Protein AF-A0A4V5MVV5-F1 (afdb_monomer_lite)

Sequence (151 aa):
MARTCVFCDGTPLTKEHTLPKWLKSAFRGDAGSRALHVRGTESTQIQHVADAFNATVKIVCATCNNGWMSGLENGVRSFLPDLINGRAAELTQQDQNALASWCLKTMLMFAGQNKHPTLEMLPLVSRDPAVVTLIDGARWFWHGALCGTDR

pLDDT: mean 71.92, std 21.12, range [31.17, 95.31]

Foldseek 3Di:
DDQAALQQRDDDWDKAFLDAPLCVVLDPDPVQQWDWQWADDPVDTDTDIGGSRPQIFGRHHPCVRVDVLVVLCVLQVPCVSCVSVVHDDDADPSNVLSVQLNVLSSVLGVLRRHPDPVSVPPCSSPPDVVSVVSNVVPPDDDDDDSPDPPD

Secondary structure (DSSP, 8-state):
-----TTT--SSEEEEESS-GGGGGGS-SGGGSEEEEEEEETTEEEEEEEEGGG-EEEEEEHHHIIIIIHHHHHHHTTTHHHHHTT------HHHHHHHHHHHHHHHHHHHHH---TTGGGSGGGS--HHHHHHHTT--S--SS-STT---

Organism: NCBI:txid2571141

Structure (mmCIF, N/CA/C/O backbone):
data_AF-A0A4V5MVV5-F1
#
_entry.id   AF-A0A4V5MVV5-F1
#
loop_
_atom_site.group_PDB
_atom_site.id
_atom_site.type_symbol
_atom_site.label_atom_id
_atom_site.label_alt_id
_atom_site.label_comp_id
_atom_site.label_asym_id
_atom_site.label_entity_id
_atom_site.label_seq_id
_atom_site.pdbx_PDB_ins_code
_atom_site.Cartn_x
_atom_site.Cartn_y
_atom_site.Cartn_z
_atom_site.occupancy
_atom_site.B_iso_or_equiv
_atom_site.auth_seq_id
_atom_site.auth_comp_id
_atom_site.auth_asym_id
_atom_site.auth_atom_id
_atom_site.pdbx_PDB_model_num
ATOM 1 N N . MET A 1 1 ? 12.379 -4.794 -23.844 1.00 51.91 1 MET A N 1
ATOM 2 C CA . MET A 1 1 ? 11.710 -3.521 -23.490 1.00 51.91 1 MET A CA 1
ATOM 3 C C . MET A 1 1 ? 12.111 -3.112 -22.079 1.00 51.91 1 MET A C 1
ATOM 5 O O . MET A 1 1 ? 12.353 -3.996 -21.261 1.00 51.91 1 MET A O 1
ATOM 9 N N . ALA A 1 2 ? 12.209 -1.810 -21.797 1.00 64.38 2 ALA A N 1
ATOM 10 C CA . ALA A 1 2 ? 12.407 -1.317 -20.433 1.00 64.38 2 ALA A CA 1
ATOM 11 C C . ALA A 1 2 ? 11.151 -1.592 -19.591 1.00 64.38 2 ALA A C 1
ATOM 13 O O . ALA A 1 2 ? 10.040 -1.541 -20.113 1.00 64.38 2 ALA A O 1
ATOM 14 N N . ARG A 1 3 ? 11.317 -1.913 -18.302 1.00 81.88 3 ARG A N 1
ATOM 15 C CA . ARG A 1 3 ? 10.172 -2.069 -17.393 1.00 81.88 3 ARG A CA 1
ATOM 16 C C . ARG A 1 3 ? 9.607 -0.691 -17.046 1.00 81.88 3 ARG A C 1
ATOM 18 O O . ARG A 1 3 ? 10.370 0.170 -16.608 1.00 81.88 3 ARG A O 1
ATOM 25 N N . THR A 1 4 ? 8.299 -0.525 -17.204 1.00 87.50 4 THR A N 1
ATOM 26 C CA . THR A 1 4 ? 7.543 0.694 -16.888 1.00 87.50 4 THR A CA 1
ATOM 27 C C . THR A 1 4 ? 6.643 0.486 -15.670 1.00 87.50 4 THR A C 1
ATOM 29 O O . THR A 1 4 ? 6.507 -0.634 -15.169 1.00 87.50 4 THR A O 1
ATOM 32 N N . CYS A 1 5 ? 6.113 1.583 -15.122 1.00 85.75 5 CYS A N 1
ATOM 33 C CA . CYS A 1 5 ? 5.219 1.540 -13.969 1.00 85.75 5 CYS A CA 1
ATOM 34 C C . CYS A 1 5 ? 3.934 0.802 -14.340 1.00 85.75 5 CYS A C 1
ATOM 36 O O . CYS A 1 5 ? 3.292 1.175 -15.315 1.00 85.75 5 CYS A O 1
ATOM 38 N N . VAL A 1 6 ? 3.517 -0.165 -13.522 1.00 84.44 6 VAL A N 1
ATOM 39 C CA . VAL A 1 6 ? 2.263 -0.908 -13.740 1.00 84.44 6 VAL A CA 1
ATOM 40 C C . VAL A 1 6 ? 1.016 -0.011 -13.719 1.00 84.44 6 VAL A C 1
ATOM 42 O O . VAL A 1 6 ? -0.010 -0.388 -14.269 1.00 84.44 6 VAL A O 1
ATOM 45 N N . PHE A 1 7 ? 1.106 1.183 -13.120 1.00 83.62 7 PHE A N 1
ATOM 46 C CA . PHE A 1 7 ? -0.021 2.110 -12.976 1.00 83.62 7 PHE A CA 1
ATOM 47 C C . PHE A 1 7 ? -0.057 3.243 -14.003 1.00 83.62 7 PHE A C 1
ATOM 49 O O . PHE A 1 7 ? -1.136 3.672 -14.389 1.00 83.62 7 PHE A O 1
ATOM 56 N N . CYS A 1 8 ? 1.098 3.780 -14.405 1.00 81.94 8 CYS A N 1
ATOM 57 C CA . CYS A 1 8 ? 1.145 5.005 -15.218 1.00 81.94 8 CYS A CA 1
ATOM 58 C C . CYS A 1 8 ? 2.204 4.989 -16.322 1.00 81.94 8 CYS A C 1
ATOM 60 O O . CYS A 1 8 ? 2.539 6.040 -16.860 1.00 81.94 8 CYS A O 1
ATOM 62 N N . ASP A 1 9 ? 2.833 3.838 -16.570 1.00 86.81 9 ASP A N 1
ATOM 63 C CA . ASP A 1 9 ? 3.964 3.663 -17.488 1.00 86.81 9 ASP A CA 1
ATOM 64 C C . ASP A 1 9 ? 5.211 4.536 -17.218 1.00 86.81 9 ASP A C 1
ATOM 66 O O . ASP A 1 9 ? 6.222 4.442 -17.916 1.00 86.81 9 ASP A O 1
ATOM 70 N N . GLY A 1 10 ? 5.203 5.325 -16.143 1.00 86.75 10 GLY A N 1
ATOM 71 C CA . GLY A 1 10 ? 6.308 6.187 -15.749 1.00 86.75 10 GLY A CA 1
ATOM 72 C C . GLY A 1 10 ? 7.587 5.434 -15.373 1.00 86.75 10 GLY A C 1
ATOM 73 O O . GLY A 1 10 ? 7.586 4.260 -14.987 1.00 86.75 10 GLY A O 1
ATOM 74 N N . THR A 1 11 ? 8.700 6.157 -15.433 1.00 90.00 11 THR A N 1
ATOM 75 C CA . THR A 1 11 ? 10.039 5.711 -15.026 1.00 90.00 11 THR A CA 1
ATOM 76 C C . THR A 1 11 ? 10.753 6.862 -14.290 1.00 90.00 11 THR A C 1
ATOM 78 O O . THR A 1 11 ? 10.325 8.006 -14.434 1.00 90.00 11 THR A O 1
ATOM 81 N N . PRO A 1 12 ? 11.802 6.611 -13.481 1.00 92.75 12 PRO A N 1
ATOM 82 C CA . PRO A 1 12 ? 12.357 5.309 -13.111 1.00 92.75 12 PRO A CA 1
ATOM 83 C C . PRO A 1 12 ? 11.474 4.546 -12.114 1.00 92.75 12 PRO A C 1
ATOM 85 O O . PRO A 1 12 ? 10.722 5.133 -11.335 1.00 92.75 12 PRO A O 1
ATOM 88 N N . LEU A 1 13 ? 11.601 3.215 -12.117 1.00 93.06 13 LEU A N 1
ATOM 89 C CA . LEU A 1 13 ? 10.947 2.361 -11.124 1.00 93.06 13 LEU A CA 1
ATOM 90 C C . LEU A 1 13 ? 11.672 2.400 -9.780 1.00 93.06 13 LEU A C 1
ATOM 92 O O . LEU A 1 13 ? 12.898 2.258 -9.724 1.00 93.06 13 LEU A O 1
ATOM 96 N N . THR A 1 14 ? 10.903 2.494 -8.703 1.00 94.12 14 THR A N 1
ATOM 97 C CA . THR A 1 14 ? 11.374 2.449 -7.319 1.00 94.12 14 THR A CA 1
ATOM 98 C C . THR A 1 14 ? 11.078 1.091 -6.689 1.00 94.12 14 THR A C 1
ATOM 100 O O . THR A 1 14 ? 10.314 0.284 -7.221 1.00 94.12 14 THR A O 1
ATOM 103 N N . LYS A 1 15 ? 11.757 0.796 -5.576 1.00 92.44 15 LYS A N 1
ATOM 104 C CA . LYS A 1 15 ? 11.390 -0.340 -4.729 1.00 92.44 15 LYS A CA 1
ATOM 105 C C . LYS A 1 15 ? 10.228 0.101 -3.860 1.00 92.44 15 LYS A C 1
ATOM 107 O O . LYS A 1 15 ? 10.374 1.072 -3.125 1.00 92.44 15 LYS A O 1
ATOM 112 N N . GLU A 1 16 ? 9.127 -0.621 -3.947 1.00 91.94 16 GLU A N 1
ATOM 113 C CA . GLU A 1 16 ? 7.974 -0.423 -3.090 1.00 91.94 16 GLU A CA 1
ATOM 114 C C . GLU A 1 16 ? 7.858 -1.549 -2.075 1.00 91.94 16 GLU A C 1
ATOM 116 O O . GLU A 1 16 ? 8.096 -2.707 -2.418 1.00 91.94 16 GLU A O 1
ATOM 121 N N . HIS A 1 17 ? 7.509 -1.210 -0.838 1.00 89.81 17 HIS A N 1
ATOM 122 C CA . HIS A 1 17 ? 7.253 -2.198 0.202 1.00 89.81 17 HIS A CA 1
ATOM 123 C C . HIS A 1 17 ? 5.881 -2.849 -0.002 1.00 89.81 17 HIS A C 1
ATOM 125 O O . HIS A 1 17 ? 4.872 -2.163 -0.145 1.00 89.81 17 HIS A O 1
ATOM 131 N N . THR A 1 18 ? 5.830 -4.184 0.004 1.00 88.06 18 THR A N 1
ATOM 132 C CA . THR A 1 18 ? 4.558 -4.911 -0.145 1.00 88.06 18 THR A CA 1
ATOM 133 C C . THR A 1 18 ? 3.632 -4.648 1.038 1.00 88.06 18 THR A C 1
ATOM 135 O O . THR A 1 18 ? 2.454 -4.357 0.851 1.00 88.06 18 THR A O 1
ATOM 138 N N . LEU A 1 19 ? 4.192 -4.688 2.249 1.00 88.69 19 LEU A N 1
ATOM 139 C CA . LEU A 1 19 ? 3.558 -4.206 3.469 1.00 88.69 19 LEU A CA 1
ATOM 140 C C . LEU A 1 19 ? 4.347 -3.010 3.997 1.00 88.69 19 LEU A C 1
ATOM 142 O O . LEU A 1 19 ? 5.575 -3.103 4.106 1.00 88.69 19 LEU A O 1
ATOM 146 N N . PRO A 1 20 ? 3.686 -1.908 4.379 1.00 90.25 20 PRO A N 1
ATOM 147 C CA . PRO A 1 20 ? 4.403 -0.747 4.862 1.00 90.25 20 PRO A CA 1
ATOM 148 C C . PRO A 1 20 ? 5.080 -1.023 6.201 1.00 90.25 20 PRO A C 1
ATOM 150 O O . PRO A 1 20 ? 4.513 -1.653 7.094 1.00 90.25 20 PRO A O 1
ATOM 153 N N . LYS A 1 21 ? 6.293 -0.491 6.380 1.00 89.50 21 LYS A N 1
ATOM 154 C CA . LYS A 1 21 ? 7.099 -0.727 7.590 1.00 89.50 21 LYS A CA 1
ATOM 155 C C . LYS A 1 21 ? 6.393 -0.321 8.879 1.00 89.50 21 LYS A C 1
ATOM 157 O O . LYS A 1 21 ? 6.584 -0.976 9.899 1.00 89.50 21 LYS A O 1
ATOM 162 N N . TRP A 1 22 ? 5.592 0.746 8.843 1.00 90.50 22 TRP A N 1
ATOM 163 C CA . TRP A 1 22 ? 4.863 1.214 10.022 1.00 90.50 22 TRP A CA 1
ATOM 164 C C . TRP A 1 22 ? 3.858 0.172 10.525 1.00 90.50 22 TRP A C 1
ATOM 166 O O . TRP A 1 22 ? 3.591 0.133 11.719 1.00 90.50 22 TRP A O 1
ATOM 176 N N . LEU A 1 23 ? 3.349 -0.703 9.651 1.00 89.69 23 LEU A N 1
ATOM 177 C CA . LEU A 1 23 ? 2.381 -1.733 10.017 1.00 89.69 23 LEU A CA 1
ATOM 178 C C . LEU A 1 23 ? 3.013 -2.842 10.866 1.00 89.69 23 LEU A C 1
ATOM 180 O O . LEU A 1 23 ? 2.303 -3.536 11.587 1.00 89.69 23 LEU A O 1
ATOM 184 N N . LYS A 1 24 ? 4.347 -2.970 10.861 1.00 87.19 24 LYS A N 1
ATOM 185 C CA . LYS A 1 24 ? 5.070 -3.941 11.691 1.00 87.19 24 LYS A CA 1
ATOM 186 C C . LYS A 1 24 ? 4.732 -3.806 13.174 1.00 87.19 24 LYS A C 1
ATOM 188 O O . LYS A 1 24 ? 4.621 -4.817 13.857 1.00 87.19 24 LYS A O 1
ATOM 193 N N . SER A 1 25 ? 4.524 -2.583 13.669 1.00 85.06 25 SER A N 1
ATOM 194 C CA . SER A 1 25 ? 4.169 -2.352 15.075 1.00 85.06 25 SER A CA 1
ATOM 195 C C . SER A 1 25 ? 2.740 -2.775 15.427 1.00 85.06 25 SER A C 1
ATOM 197 O O . SER A 1 25 ? 2.435 -2.938 16.606 1.00 85.06 25 SER A O 1
ATOM 199 N N . ALA A 1 26 ? 1.866 -2.968 14.434 1.00 84.69 26 ALA A N 1
ATOM 200 C CA . ALA A 1 26 ? 0.500 -3.422 14.661 1.00 84.69 26 ALA A CA 1
ATOM 201 C C . ALA A 1 26 ? 0.427 -4.919 15.006 1.00 84.69 26 ALA A C 1
ATOM 203 O O . ALA A 1 26 ? -0.536 -5.343 15.644 1.00 84.69 26 ALA A O 1
ATOM 204 N N . PHE A 1 27 ? 1.427 -5.719 14.627 1.00 80.19 27 PHE A N 1
ATOM 205 C CA . PHE A 1 27 ? 1.468 -7.148 14.928 1.00 80.19 27 PHE A CA 1
ATOM 206 C C . PHE A 1 27 ? 2.100 -7.382 16.306 1.00 80.19 27 PHE A C 1
ATOM 208 O O . PHE A 1 27 ? 3.262 -7.056 16.541 1.00 80.19 27 PHE A O 1
ATOM 215 N N . ARG A 1 28 ? 1.331 -7.951 17.241 1.00 67.25 28 ARG A N 1
ATOM 216 C CA . ARG A 1 28 ? 1.833 -8.323 18.572 1.00 67.25 28 ARG A CA 1
ATOM 217 C C . ARG A 1 28 ? 2.706 -9.584 18.471 1.00 67.25 28 ARG A C 1
ATOM 219 O O . ARG A 1 28 ? 2.207 -10.646 18.116 1.00 67.25 28 ARG A O 1
ATOM 226 N N . GLY A 1 29 ? 3.983 -9.470 18.841 1.00 58.19 29 GLY A N 1
ATOM 227 C CA . GLY A 1 29 ? 4.937 -10.587 18.940 1.00 58.19 29 GLY A CA 1
ATOM 228 C C . GLY A 1 29 ? 5.708 -10.917 17.651 1.00 58.19 29 GLY A C 1
ATOM 229 O O . GLY A 1 29 ? 5.331 -10.515 16.553 1.00 58.19 29 GLY A O 1
ATOM 230 N N . ASP A 1 30 ? 6.793 -11.692 17.785 1.00 52.88 30 ASP A N 1
ATOM 231 C CA . ASP A 1 30 ? 7.691 -12.086 16.677 1.00 52.88 30 ASP A CA 1
ATOM 232 C C . ASP A 1 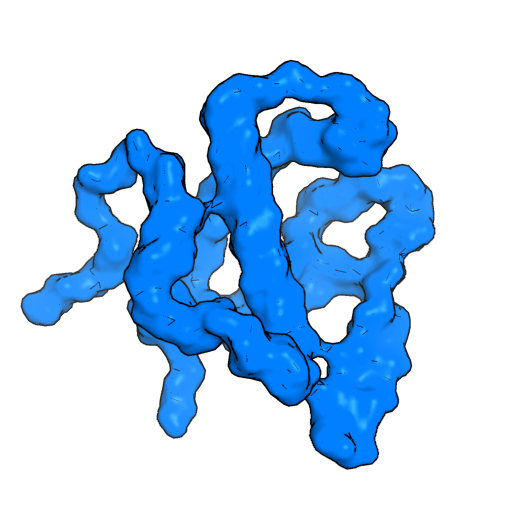30 ? 7.006 -12.922 15.578 1.00 52.88 30 ASP A C 1
ATOM 234 O O . ASP A 1 30 ? 7.506 -13.006 14.452 1.00 52.88 30 ASP A O 1
ATOM 238 N N . ALA A 1 31 ? 5.841 -13.507 15.876 1.00 51.62 31 ALA A N 1
ATOM 239 C CA . ALA A 1 31 ? 5.096 -14.380 14.971 1.00 51.62 31 ALA A CA 1
ATOM 240 C C . ALA A 1 31 ? 4.541 -13.660 13.726 1.00 51.62 31 ALA A C 1
ATOM 242 O O . ALA A 1 31 ? 4.394 -14.292 12.684 1.00 51.62 31 ALA A O 1
ATOM 243 N N . GLY A 1 32 ? 4.277 -12.348 13.794 1.00 53.91 32 GLY A N 1
ATOM 244 C CA . GLY A 1 32 ? 3.714 -11.577 12.674 1.00 53.91 32 GLY A CA 1
ATOM 245 C C . GLY A 1 32 ? 4.741 -11.047 11.668 1.00 53.91 32 GLY A C 1
ATOM 246 O O . GLY A 1 32 ? 4.366 -10.489 10.642 1.00 53.91 32 GLY A O 1
ATOM 247 N N . SER A 1 33 ? 6.039 -11.197 11.950 1.00 59.16 33 SER A N 1
ATOM 248 C CA . SER A 1 33 ? 7.102 -10.645 11.102 1.00 59.16 33 SER A CA 1
ATOM 249 C C . SER A 1 33 ? 7.597 -11.611 10.029 1.00 59.16 33 SER A C 1
ATOM 251 O O . SER A 1 33 ? 8.230 -11.175 9.078 1.00 59.16 33 SER A O 1
ATOM 253 N N . ARG A 1 34 ? 7.323 -12.915 10.144 1.00 58.97 34 ARG A N 1
ATOM 254 C CA . ARG A 1 34 ? 7.902 -13.945 9.270 1.00 58.97 34 ARG A CA 1
ATOM 255 C C . ARG A 1 34 ? 6.915 -14.321 8.165 1.00 58.97 34 ARG A C 1
ATOM 257 O O . ARG A 1 34 ? 5.931 -15.001 8.428 1.00 58.97 34 ARG A O 1
ATOM 264 N N . ALA A 1 35 ? 7.195 -13.916 6.929 1.00 61.38 35 ALA A N 1
ATOM 265 C CA . ALA A 1 35 ? 6.463 -14.369 5.749 1.00 61.38 35 ALA A CA 1
ATOM 266 C C . ALA A 1 35 ? 7.212 -15.506 5.046 1.00 61.38 35 ALA A C 1
ATOM 268 O O . ALA A 1 35 ? 8.443 -15.512 4.960 1.00 61.38 35 ALA A O 1
ATOM 269 N N . LEU A 1 36 ? 6.456 -16.463 4.505 1.00 59.12 36 LEU A N 1
ATOM 270 C CA . LEU A 1 36 ? 6.985 -17.431 3.553 1.00 59.12 36 LEU A CA 1
ATOM 271 C C . LEU A 1 36 ? 7.133 -16.742 2.193 1.00 59.12 36 LEU A C 1
ATOM 273 O O . LEU A 1 36 ? 6.146 -16.384 1.555 1.00 59.12 36 LEU A O 1
ATOM 277 N N . HIS A 1 37 ? 8.367 -16.569 1.739 1.00 60.22 37 HIS A N 1
ATOM 278 C CA . HIS A 1 37 ? 8.663 -16.113 0.391 1.00 60.22 37 HIS A CA 1
ATOM 279 C C . HIS A 1 37 ? 8.794 -17.326 -0.519 1.00 60.22 37 HIS A C 1
ATOM 281 O O . HIS A 1 37 ? 9.762 -18.086 -0.426 1.00 60.22 37 HIS A O 1
ATOM 287 N N . VAL A 1 38 ? 7.829 -17.490 -1.421 1.00 57.16 38 VAL A N 1
ATOM 288 C CA . VAL A 1 38 ? 7.870 -18.522 -2.455 1.00 57.16 38 VAL A CA 1
ATOM 289 C C . VAL A 1 38 ? 8.308 -17.875 -3.761 1.00 57.16 38 VAL A C 1
ATOM 291 O O . VAL A 1 38 ? 7.569 -17.112 -4.378 1.00 57.16 38 VAL A O 1
ATOM 294 N N . ARG A 1 39 ? 9.528 -18.182 -4.198 1.00 56.16 39 ARG A N 1
ATOM 295 C CA . ARG A 1 39 ? 10.008 -17.820 -5.531 1.00 56.16 39 ARG A CA 1
ATOM 296 C C . ARG A 1 39 ? 10.009 -19.073 -6.397 1.00 56.16 39 ARG A C 1
ATOM 298 O O . ARG A 1 39 ? 10.904 -19.904 -6.272 1.00 56.16 39 ARG A O 1
ATOM 305 N N . GLY A 1 40 ? 8.992 -19.199 -7.243 1.00 49.50 40 GLY A N 1
ATOM 306 C CA . GLY A 1 40 ? 8.883 -20.265 -8.237 1.00 49.50 40 GLY A CA 1
ATOM 307 C C . GLY A 1 40 ? 9.403 -19.823 -9.605 1.00 49.50 40 GLY A C 1
ATOM 308 O O . GLY A 1 40 ? 9.109 -18.717 -10.050 1.00 49.50 40 GLY A O 1
ATOM 309 N N . THR A 1 41 ? 10.174 -20.677 -10.266 1.00 54.12 41 THR A N 1
ATOM 310 C CA . THR A 1 41 ? 10.206 -20.808 -11.730 1.00 54.12 41 THR A CA 1
ATOM 311 C C . THR A 1 41 ? 9.470 -22.098 -12.100 1.00 54.12 41 THR A C 1
ATOM 313 O O . THR A 1 41 ? 9.207 -22.915 -11.218 1.00 54.12 41 THR A O 1
ATOM 316 N N . GLU A 1 42 ? 9.171 -22.327 -13.383 1.00 52.88 42 GLU A N 1
ATOM 317 C CA . GLU A 1 42 ? 8.546 -23.583 -13.849 1.00 52.88 42 GLU A CA 1
ATOM 318 C C . GLU A 1 42 ? 9.293 -24.847 -13.380 1.00 52.88 42 GLU A C 1
ATOM 320 O O . GLU A 1 42 ? 8.688 -25.896 -13.190 1.00 52.88 42 GLU A O 1
ATOM 325 N N . SER A 1 43 ? 10.605 -24.741 -13.147 1.00 54.22 43 SER A N 1
ATOM 326 C CA . SER A 1 43 ? 11.484 -25.851 -12.770 1.00 54.22 43 SER A CA 1
ATOM 327 C C . SER A 1 43 ? 11.896 -25.877 -11.295 1.00 54.22 43 SER A C 1
ATOM 329 O O . SER A 1 43 ? 12.559 -26.822 -10.865 1.00 54.22 43 SER A O 1
ATOM 331 N N . THR A 1 44 ? 11.647 -24.819 -10.516 1.00 54.06 44 THR A N 1
ATOM 332 C CA . THR A 1 44 ? 12.252 -24.684 -9.180 1.00 54.06 44 THR A CA 1
ATOM 333 C C . THR A 1 44 ? 11.416 -23.806 -8.262 1.00 54.06 44 THR A C 1
ATOM 335 O O . THR A 1 44 ? 11.202 -22.631 -8.540 1.00 54.06 44 THR A O 1
ATOM 338 N N . GLN A 1 45 ? 11.020 -24.346 -7.109 1.00 58.50 45 GLN A N 1
ATOM 339 C CA . GLN A 1 45 ? 10.360 -23.591 -6.048 1.00 58.50 45 GLN A CA 1
ATOM 340 C C . GLN A 1 45 ? 11.337 -23.362 -4.892 1.00 58.50 45 GLN A C 1
ATOM 342 O O . GLN A 1 45 ? 11.614 -24.266 -4.109 1.00 58.50 45 GLN A O 1
ATOM 347 N N . ILE A 1 46 ? 11.860 -22.142 -4.771 1.00 61.47 46 ILE A N 1
ATOM 348 C CA . ILE A 1 46 ? 12.675 -21.742 -3.622 1.00 61.47 46 ILE A CA 1
ATOM 349 C C . ILE A 1 46 ? 11.745 -21.136 -2.579 1.00 61.47 46 ILE A C 1
ATOM 351 O O . ILE A 1 46 ? 11.156 -20.074 -2.795 1.00 61.47 46 ILE A O 1
ATOM 355 N N . GLN A 1 47 ? 11.631 -21.809 -1.440 1.00 61.56 47 GLN A N 1
ATOM 356 C CA . GLN A 1 47 ? 10.924 -21.307 -0.271 1.00 61.56 47 GLN A CA 1
ATOM 357 C C . GLN A 1 47 ? 11.947 -20.801 0.742 1.00 61.56 47 GLN A C 1
ATOM 359 O O . GLN A 1 47 ? 12.847 -21.538 1.136 1.00 61.56 47 GLN A O 1
ATOM 364 N N . HIS A 1 48 ? 11.826 -19.548 1.166 1.00 63.38 48 HIS A N 1
ATOM 365 C CA . HIS A 1 48 ? 12.600 -19.033 2.292 1.00 63.38 48 HIS A CA 1
ATOM 366 C C . HIS A 1 48 ? 11.708 -18.203 3.205 1.00 63.38 48 HIS A C 1
ATOM 368 O O . HIS A 1 48 ? 10.786 -17.529 2.756 1.00 63.38 48 HIS A O 1
ATOM 374 N N . VAL A 1 49 ? 11.977 -18.264 4.504 1.00 63.25 49 VAL A N 1
ATOM 375 C CA . VAL A 1 49 ? 11.285 -17.440 5.494 1.00 63.25 49 VAL A CA 1
ATOM 376 C C . VAL A 1 49 ? 12.070 -16.145 5.645 1.00 63.25 49 VAL A C 1
ATOM 378 O O . VAL A 1 49 ? 13.252 -16.188 5.982 1.00 63.25 49 VAL A O 1
ATOM 381 N N . ALA A 1 50 ? 11.430 -15.005 5.407 1.00 70.44 50 ALA A N 1
ATOM 382 C CA . ALA A 1 50 ? 12.041 -13.695 5.614 1.00 70.44 50 ALA A CA 1
ATOM 383 C C . ALA A 1 50 ? 11.047 -12.715 6.243 1.00 70.44 50 ALA A C 1
ATOM 385 O O . ALA A 1 50 ? 9.879 -13.042 6.463 1.00 70.44 50 ALA A O 1
ATOM 386 N N . ASP A 1 51 ? 11.548 -11.535 6.609 1.00 78.31 51 ASP A N 1
ATOM 387 C CA . ASP A 1 51 ? 10.723 -10.498 7.218 1.00 78.31 51 ASP A CA 1
ATOM 388 C C . ASP A 1 51 ? 9.720 -9.949 6.187 1.00 78.31 51 ASP A C 1
ATOM 390 O O . ASP A 1 51 ? 10.119 -9.351 5.181 1.00 78.31 51 ASP A O 1
ATOM 394 N N . ALA A 1 52 ? 8.425 -10.131 6.457 1.00 78.44 52 ALA A N 1
ATOM 395 C CA . ALA A 1 52 ? 7.315 -9.700 5.611 1.00 78.44 52 ALA A CA 1
ATOM 396 C C . ALA A 1 52 ? 7.368 -8.196 5.291 1.00 78.44 52 ALA A C 1
ATOM 398 O O . ALA A 1 52 ? 6.997 -7.777 4.195 1.00 78.44 52 ALA A O 1
ATOM 399 N N . PHE A 1 53 ? 7.880 -7.381 6.219 1.00 85.00 53 PHE A N 1
ATOM 400 C CA . PHE A 1 53 ? 7.963 -5.923 6.091 1.00 85.00 53 PHE A CA 1
ATOM 401 C C . PHE A 1 53 ? 9.215 -5.452 5.341 1.00 85.00 53 PHE A C 1
ATOM 403 O O . PHE A 1 53 ? 9.307 -4.288 4.944 1.00 85.00 53 PHE A O 1
ATOM 410 N N . ASN A 1 54 ? 10.179 -6.345 5.103 1.00 85.44 54 ASN A N 1
ATOM 411 C CA . ASN A 1 54 ? 11.332 -6.076 4.238 1.00 85.44 54 ASN A CA 1
ATOM 412 C C . ASN A 1 54 ? 11.087 -6.500 2.784 1.00 85.44 54 ASN A C 1
ATOM 414 O O . ASN A 1 54 ? 11.912 -6.212 1.911 1.00 85.44 54 ASN A O 1
ATOM 418 N N . ALA A 1 55 ? 9.958 -7.153 2.509 1.00 84.12 55 ALA A N 1
ATOM 419 C CA . ALA A 1 55 ? 9.571 -7.543 1.168 1.00 84.12 55 ALA A CA 1
ATOM 420 C C . ALA A 1 55 ? 9.330 -6.305 0.293 1.00 84.12 55 ALA A C 1
ATOM 422 O O . ALA A 1 55 ? 8.569 -5.407 0.661 1.00 84.12 55 ALA A O 1
ATOM 423 N N . THR A 1 56 ? 9.998 -6.255 -0.863 1.00 89.19 56 THR A N 1
ATOM 424 C CA . THR A 1 56 ? 9.850 -5.152 -1.819 1.00 89.19 56 THR A CA 1
ATOM 425 C C . THR A 1 56 ? 9.673 -5.650 -3.245 1.00 89.19 56 THR A C 1
ATOM 427 O O . THR A 1 56 ? 10.227 -6.679 -3.638 1.00 89.19 56 THR A O 1
ATOM 430 N N . VAL A 1 57 ? 8.940 -4.875 -4.041 1.00 88.38 57 VAL A N 1
ATOM 431 C CA . VAL A 1 57 ? 8.704 -5.101 -5.466 1.00 88.38 57 VAL A CA 1
ATOM 432 C C . VAL A 1 57 ? 9.132 -3.871 -6.274 1.00 88.38 57 VAL A C 1
ATOM 434 O O . VAL A 1 57 ? 8.993 -2.737 -5.828 1.00 88.38 57 VAL A O 1
ATOM 437 N N . LYS A 1 58 ? 9.701 -4.076 -7.469 1.00 91.69 58 LYS A N 1
ATOM 438 C CA . LYS A 1 58 ? 10.183 -2.993 -8.350 1.00 91.69 58 LYS A CA 1
ATOM 439 C C . LYS A 1 58 ? 9.354 -2.922 -9.635 1.00 91.69 58 LYS A C 1
ATOM 441 O O . LYS A 1 58 ? 9.844 -3.298 -10.701 1.00 91.69 58 LYS A O 1
ATOM 446 N N . ILE A 1 59 ? 8.097 -2.495 -9.502 1.00 88.94 59 ILE A N 1
ATOM 447 C CA . ILE A 1 59 ? 7.113 -2.392 -10.604 1.00 88.94 59 ILE A CA 1
ATOM 448 C C . ILE A 1 59 ? 6.358 -1.052 -10.642 1.00 88.94 59 ILE A C 1
ATOM 450 O O . ILE A 1 59 ? 5.490 -0.870 -11.488 1.00 88.94 59 ILE A O 1
ATOM 454 N N . VAL A 1 60 ? 6.683 -0.109 -9.754 1.00 89.81 60 VAL A N 1
ATOM 455 C CA . VAL A 1 60 ? 6.025 1.206 -9.659 1.00 89.81 60 VAL A CA 1
ATOM 456 C C . VAL A 1 60 ? 7.043 2.333 -9.802 1.00 89.81 60 VAL A C 1
ATOM 458 O O . VAL A 1 60 ? 8.208 2.149 -9.449 1.00 89.81 60 VAL A O 1
ATOM 461 N N . CYS A 1 61 ? 6.639 3.489 -10.332 1.00 93.12 61 CYS A N 1
ATOM 462 C CA . CYS A 1 61 ? 7.497 4.676 -10.406 1.00 93.12 61 CYS A CA 1
ATOM 463 C C . CYS A 1 61 ? 7.482 5.488 -9.102 1.00 93.12 61 CYS A C 1
ATOM 465 O O . CYS A 1 61 ? 6.616 5.307 -8.244 1.00 93.12 61 CYS A O 1
ATOM 467 N N . ALA A 1 62 ? 8.422 6.429 -8.981 1.00 93.62 62 ALA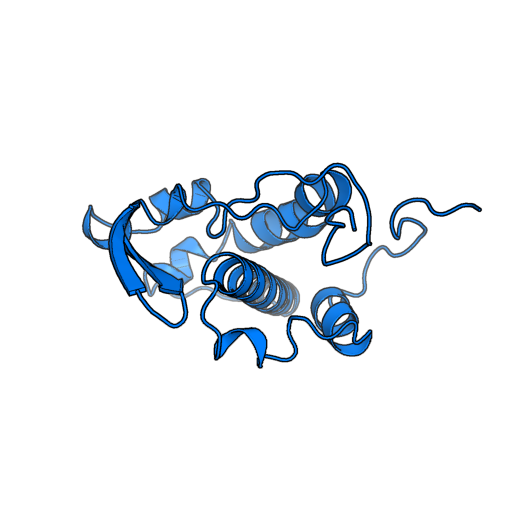 A N 1
ATOM 468 C CA . ALA A 1 62 ? 8.507 7.331 -7.832 1.00 93.62 62 ALA A CA 1
ATOM 469 C C . ALA A 1 62 ? 7.239 8.182 -7.631 1.00 93.62 62 ALA A C 1
ATOM 471 O O . ALA A 1 62 ? 6.841 8.399 -6.490 1.00 93.62 62 ALA A O 1
ATOM 472 N N . THR A 1 63 ? 6.595 8.630 -8.715 1.00 91.25 63 THR A N 1
ATOM 473 C CA . THR A 1 63 ? 5.383 9.463 -8.657 1.00 91.25 63 THR A CA 1
ATOM 474 C C . THR A 1 63 ? 4.208 8.717 -8.033 1.00 91.25 63 THR A C 1
ATOM 476 O O . THR A 1 63 ? 3.569 9.237 -7.126 1.00 91.25 63 THR A O 1
ATOM 479 N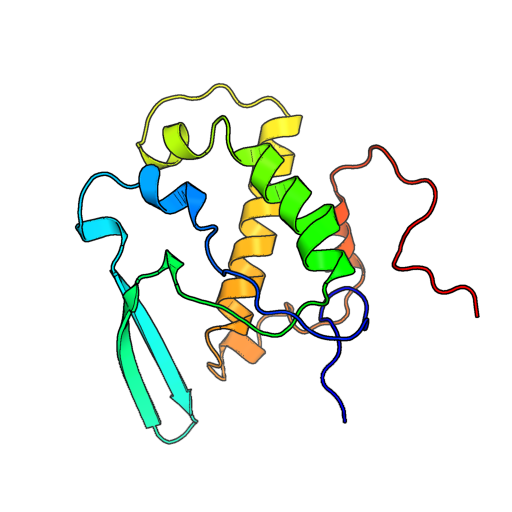 N . CYS A 1 64 ? 3.934 7.483 -8.472 1.00 87.56 64 CYS A N 1
ATOM 480 C CA . CYS A 1 64 ? 2.857 6.680 -7.888 1.00 87.56 64 CYS A CA 1
ATOM 481 C C . CYS A 1 64 ? 3.181 6.277 -6.450 1.00 87.56 64 CYS A C 1
ATOM 483 O O . CYS A 1 64 ? 2.335 6.448 -5.575 1.00 87.56 64 CYS A O 1
ATOM 485 N N . ASN A 1 65 ? 4.409 5.798 -6.212 1.00 92.94 65 ASN A N 1
ATOM 486 C CA . ASN A 1 65 ? 4.840 5.322 -4.900 1.00 92.94 65 ASN A CA 1
ATOM 487 C C . ASN A 1 65 ? 4.726 6.432 -3.834 1.00 92.94 65 ASN A C 1
ATOM 489 O O . ASN A 1 65 ? 4.017 6.284 -2.842 1.00 92.94 65 ASN A O 1
ATOM 493 N N . ASN A 1 66 ? 5.331 7.596 -4.083 1.00 89.44 66 ASN A N 1
ATOM 494 C CA . ASN A 1 66 ? 5.317 8.701 -3.119 1.00 89.44 66 ASN A CA 1
ATOM 495 C C . ASN A 1 66 ? 4.018 9.527 -3.139 1.00 89.44 66 ASN A C 1
ATOM 497 O O . ASN A 1 66 ? 3.819 10.354 -2.253 1.00 89.44 66 ASN A O 1
ATOM 501 N N . GLY A 1 67 ? 3.166 9.343 -4.151 1.00 90.44 67 GLY A N 1
ATOM 502 C CA . GLY A 1 67 ? 1.911 10.069 -4.328 1.00 90.44 67 GLY A CA 1
ATOM 503 C C . GLY A 1 67 ? 0.725 9.318 -3.732 1.00 90.44 67 GLY A C 1
ATOM 504 O O . GLY A 1 67 ? 0.623 9.140 -2.518 1.00 90.44 67 GLY A O 1
ATOM 505 N N . TRP A 1 68 ? -0.191 8.876 -4.596 1.00 89.50 68 TRP A N 1
ATOM 506 C CA . TRP A 1 68 ? -1.451 8.267 -4.168 1.00 89.50 68 TRP A CA 1
ATOM 507 C C . TRP A 1 68 ? -1.254 6.993 -3.333 1.00 89.50 68 TRP A C 1
ATOM 509 O O . TRP A 1 68 ? -2.034 6.764 -2.413 1.00 89.50 68 TRP A O 1
ATOM 519 N N . MET A 1 69 ? -0.206 6.193 -3.583 1.00 89.50 69 MET A N 1
ATOM 520 C CA . MET A 1 69 ? 0.046 4.967 -2.809 1.00 89.50 69 MET A CA 1
ATOM 521 C C . MET A 1 69 ? 0.375 5.294 -1.348 1.00 89.50 69 MET A C 1
ATOM 523 O O . MET A 1 69 ? -0.251 4.745 -0.443 1.00 89.50 69 MET A O 1
ATOM 527 N N . SER A 1 70 ? 1.285 6.246 -1.120 1.00 90.31 70 SER A N 1
ATOM 528 C CA . SER A 1 70 ? 1.562 6.802 0.212 1.00 90.31 70 SER A CA 1
ATOM 529 C C . SER A 1 70 ? 0.304 7.420 0.841 1.00 90.31 70 SER A C 1
ATOM 531 O O . SER A 1 70 ? 0.036 7.234 2.028 1.00 90.31 70 SE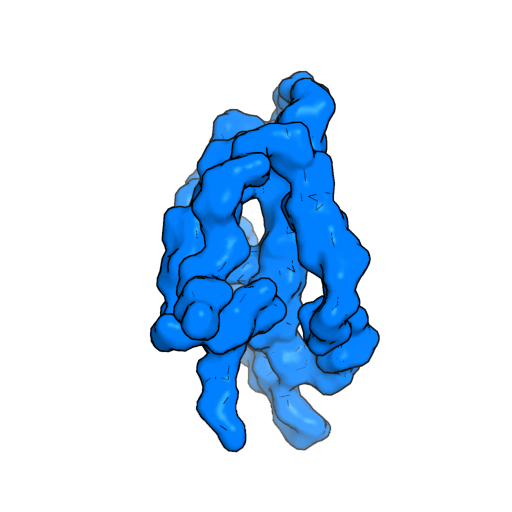R A O 1
ATOM 533 N N . GLY A 1 71 ? -0.524 8.101 0.040 1.00 90.12 71 GLY A N 1
ATOM 534 C CA . GLY A 1 71 ? -1.823 8.626 0.469 1.00 90.12 71 GLY A CA 1
ATOM 535 C C . GLY A 1 71 ? -2.757 7.548 1.032 1.00 90.12 71 GLY A C 1
ATOM 536 O O . GLY A 1 71 ? -3.291 7.721 2.127 1.00 90.12 71 GLY A O 1
ATOM 537 N N . LEU A 1 72 ? -2.898 6.412 0.339 1.00 90.75 72 LEU A N 1
ATOM 538 C CA . LEU A 1 72 ? -3.708 5.280 0.809 1.00 90.75 72 LEU A CA 1
ATOM 539 C C . LEU A 1 72 ? -3.183 4.695 2.121 1.00 90.75 72 LEU A C 1
ATOM 541 O O . LEU A 1 72 ? -3.964 4.406 3.024 1.00 90.75 72 LEU A O 1
ATOM 545 N N . GLU A 1 73 ? -1.865 4.530 2.247 1.00 93.19 73 GLU A N 1
ATOM 546 C CA . GLU A 1 73 ? -1.265 4.010 3.479 1.00 93.19 73 GLU A CA 1
ATOM 547 C C . GLU A 1 73 ? -1.500 4.931 4.671 1.00 93.19 73 GLU A C 1
ATOM 549 O O . GLU A 1 73 ? -1.798 4.455 5.765 1.00 93.19 73 GLU A O 1
ATOM 554 N N . ASN A 1 74 ? -1.401 6.243 4.464 1.00 93.38 74 ASN A N 1
ATOM 555 C CA . ASN A 1 74 ? -1.701 7.216 5.507 1.00 93.38 74 ASN A CA 1
ATOM 556 C C . ASN A 1 74 ? -3.192 7.223 5.865 1.00 93.38 74 ASN A C 1
ATOM 558 O O . ASN A 1 74 ? -3.519 7.345 7.044 1.00 93.38 74 ASN A O 1
ATOM 562 N N . GLY A 1 75 ? -4.077 7.035 4.882 1.00 92.56 75 GLY A N 1
ATOM 563 C CA . GLY A 1 75 ? -5.527 7.007 5.084 1.00 92.56 75 GLY A CA 1
ATOM 564 C C . GLY A 1 75 ? -6.006 5.888 6.010 1.00 92.56 75 GLY A C 1
ATOM 565 O O . GLY A 1 75 ? -6.951 6.090 6.760 1.00 92.56 75 GLY A O 1
ATOM 566 N N . VAL A 1 76 ? -5.333 4.735 6.017 1.00 95.31 76 VAL A N 1
ATOM 567 C CA . VAL A 1 76 ? -5.707 3.596 6.881 1.00 95.31 76 VAL A CA 1
ATOM 568 C C . VAL A 1 76 ? -4.951 3.550 8.209 1.00 95.31 76 VAL A C 1
ATOM 570 O O . VAL A 1 76 ? -5.255 2.737 9.082 1.00 95.31 76 VAL A O 1
ATOM 573 N N . ARG A 1 77 ? -3.929 4.395 8.376 1.00 94.75 77 ARG A N 1
ATOM 574 C CA . ARG A 1 77 ? -2.944 4.272 9.459 1.00 94.75 77 ARG A CA 1
ATOM 575 C C . ARG A 1 77 ? -3.536 4.425 10.859 1.00 94.75 77 ARG A C 1
ATOM 577 O O . ARG A 1 77 ? -3.006 3.832 11.796 1.00 94.75 77 ARG A O 1
ATOM 584 N N . SER A 1 78 ? -4.597 5.215 11.001 1.00 94.44 78 SER A N 1
ATOM 585 C CA . SER A 1 78 ? -5.238 5.500 12.288 1.00 94.44 78 SER A CA 1
ATOM 586 C C . SER A 1 78 ? -6.045 4.323 12.838 1.00 94.44 78 SER A C 1
ATOM 588 O O . SER A 1 78 ? -6.061 4.144 14.049 1.00 94.44 78 SER A O 1
ATOM 590 N N . PHE A 1 79 ? -6.674 3.514 11.979 1.00 94.62 79 PHE A N 1
ATOM 591 C CA . PHE A 1 79 ? -7.629 2.480 12.405 1.00 94.62 79 PHE A CA 1
ATOM 592 C C . PHE A 1 79 ? -7.206 1.049 12.049 1.00 94.62 79 PHE A C 1
ATOM 594 O O . PHE A 1 79 ? -7.595 0.099 12.729 1.00 94.62 79 PHE A O 1
ATOM 601 N N . LEU A 1 80 ? -6.382 0.852 11.014 1.00 94.38 80 LEU A N 1
ATOM 602 C CA . LEU A 1 80 ? -5.964 -0.487 10.589 1.00 94.38 80 LEU A CA 1
ATOM 603 C C . LEU A 1 80 ? -5.267 -1.297 11.702 1.00 94.38 80 LEU A C 1
ATOM 605 O O . LEU A 1 80 ? -5.541 -2.495 11.805 1.00 94.38 80 LEU A O 1
ATOM 609 N N . PRO A 1 81 ? -4.419 -0.707 12.575 1.00 91.50 81 PRO A N 1
ATOM 610 C CA . PRO A 1 81 ? -3.845 -1.450 13.693 1.00 91.50 81 PRO A CA 1
ATOM 611 C C . PRO A 1 81 ? -4.893 -2.025 14.649 1.00 91.50 81 PRO A C 1
ATOM 613 O O . PRO A 1 81 ? -4.699 -3.125 15.166 1.00 91.50 81 PRO A O 1
ATOM 616 N N . ASP A 1 82 ? -5.991 -1.311 14.891 1.00 91.25 82 ASP A N 1
ATOM 617 C CA . ASP A 1 82 ? -7.075 -1.791 15.749 1.00 91.25 82 ASP A CA 1
ATOM 618 C C . ASP A 1 82 ? -7.786 -2.982 15.109 1.00 91.25 82 ASP A C 1
ATOM 620 O O . ASP A 1 82 ? -7.901 -4.029 15.753 1.00 91.25 82 ASP A O 1
ATOM 624 N N . LEU A 1 83 ? -8.112 -2.880 13.816 1.00 91.88 83 LEU A N 1
ATOM 625 C CA . LEU A 1 83 ? -8.716 -3.970 13.046 1.00 91.88 83 LEU A CA 1
ATOM 626 C C . LEU A 1 83 ? -7.843 -5.235 13.038 1.00 91.88 83 LEU A C 1
ATOM 628 O O . LEU A 1 83 ? -8.339 -6.326 13.312 1.00 91.88 83 LEU A O 1
ATOM 632 N N . ILE A 1 84 ? -6.534 -5.104 12.789 1.00 88.69 84 ILE A N 1
ATOM 633 C CA . ILE A 1 84 ? -5.588 -6.240 12.787 1.00 88.69 84 ILE A CA 1
ATOM 634 C C . ILE A 1 84 ? -5.550 -6.948 14.144 1.00 88.69 84 ILE A C 1
ATOM 636 O O . ILE A 1 84 ? -5.385 -8.163 14.215 1.00 88.69 84 ILE A O 1
ATOM 640 N N . ASN A 1 85 ? -5.704 -6.193 15.230 1.00 87.00 85 ASN A N 1
ATOM 641 C CA . ASN A 1 85 ? -5.698 -6.734 16.584 1.00 87.00 85 ASN A CA 1
ATOM 642 C C . ASN A 1 85 ? -7.082 -7.210 17.059 1.00 87.00 85 ASN A C 1
ATOM 644 O O . ASN A 1 85 ? -7.236 -7.492 18.247 1.00 87.00 85 ASN A O 1
ATOM 648 N N . GLY A 1 86 ? -8.085 -7.262 16.176 1.00 86.69 86 GLY A N 1
ATOM 649 C CA . GLY A 1 86 ? -9.449 -7.660 16.525 1.00 86.69 86 GLY A CA 1
ATOM 650 C C . GLY A 1 86 ? -10.156 -6.683 17.468 1.00 86.69 86 GLY A C 1
ATOM 651 O O . GLY A 1 86 ? -11.105 -7.069 18.147 1.00 86.69 86 GLY A O 1
ATOM 652 N N . ARG A 1 87 ? -9.689 -5.430 17.552 1.00 89.56 87 ARG A N 1
ATOM 653 C CA . ARG A 1 87 ? -10.369 -4.371 18.305 1.00 89.56 87 ARG A CA 1
ATOM 654 C C . ARG A 1 87 ? -11.473 -3.771 17.439 1.00 89.56 87 ARG A C 1
ATOM 656 O O . ARG A 1 87 ? -11.307 -3.620 16.230 1.00 89.56 87 ARG A O 1
ATOM 663 N N . ALA A 1 88 ? -12.596 -3.433 18.066 1.00 89.38 88 ALA A N 1
ATOM 664 C CA . ALA A 1 88 ? -13.679 -2.738 17.384 1.00 89.38 88 ALA A CA 1
ATOM 665 C C . ALA A 1 88 ? -13.202 -1.356 16.910 1.00 89.38 88 ALA A C 1
ATOM 667 O O . ALA A 1 88 ? -12.559 -0.633 17.670 1.00 89.38 88 ALA A O 1
ATOM 668 N N . ALA A 1 89 ? -13.537 -1.004 15.671 1.00 89.81 89 ALA A N 1
ATOM 669 C CA . ALA A 1 89 ? -13.331 0.323 15.109 1.00 89.81 89 ALA A CA 1
ATOM 670 C C . ALA A 1 89 ? -14.598 0.727 14.352 1.00 89.81 89 ALA A C 1
ATOM 672 O O . ALA A 1 89 ? -15.116 -0.048 13.544 1.00 89.81 89 ALA A O 1
ATOM 673 N N . GLU A 1 90 ? -15.103 1.927 14.619 1.00 93.00 90 GLU A N 1
ATOM 674 C CA . GLU A 1 90 ? -16.177 2.514 13.823 1.00 93.00 90 GLU A CA 1
ATOM 675 C C . GLU A 1 90 ? -15.566 3.098 12.550 1.00 93.00 90 GLU A C 1
ATOM 677 O O . GLU A 1 90 ? -14.718 3.986 12.615 1.00 93.00 90 GLU A O 1
ATOM 682 N N . LEU A 1 91 ? -15.963 2.566 11.393 1.00 93.56 91 LEU A N 1
ATOM 683 C CA . LEU A 1 91 ? -15.440 2.994 10.099 1.00 93.56 91 LEU A CA 1
ATOM 684 C C . LEU A 1 91 ? -16.481 3.839 9.376 1.00 93.56 91 LEU A C 1
ATOM 686 O O . LEU A 1 91 ? -17.556 3.346 9.015 1.00 93.56 91 LEU A O 1
ATOM 690 N N . THR A 1 92 ? -16.137 5.093 9.099 1.00 94.44 92 THR A N 1
ATOM 691 C CA . THR A 1 92 ? -16.925 5.929 8.192 1.00 94.44 92 THR A CA 1
ATOM 692 C C . THR A 1 92 ? -16.903 5.341 6.777 1.00 94.44 92 THR A C 1
ATOM 694 O O . THR A 1 92 ? -16.062 4.504 6.439 1.00 94.44 92 THR A O 1
ATOM 697 N N . GLN A 1 93 ? -17.788 5.809 5.893 1.00 91.62 93 GLN A N 1
ATOM 698 C CA . GLN A 1 93 ? -17.731 5.416 4.479 1.00 91.62 93 GLN A CA 1
ATOM 699 C C . GLN A 1 93 ? -16.362 5.732 3.849 1.00 91.62 93 GLN A C 1
ATOM 701 O O . GLN A 1 93 ? -15.879 4.991 2.992 1.00 91.62 93 GLN A O 1
ATOM 706 N N . GLN A 1 94 ? -15.724 6.820 4.284 1.00 88.25 94 GLN A N 1
ATOM 707 C CA . GLN A 1 94 ? -14.397 7.205 3.819 1.00 88.25 94 GLN A CA 1
ATOM 708 C C . GLN A 1 94 ? -13.325 6.213 4.286 1.00 88.25 94 GLN A C 1
ATOM 710 O O . GLN A 1 94 ? -12.489 5.815 3.477 1.00 88.25 94 GLN A O 1
ATOM 715 N N . ASP A 1 95 ? -13.385 5.763 5.541 1.00 90.75 95 ASP A N 1
ATOM 716 C CA . ASP A 1 95 ? -12.451 4.770 6.086 1.00 90.75 95 ASP A CA 1
ATOM 717 C C . ASP A 1 95 ? -12.597 3.419 5.384 1.00 90.75 95 ASP A C 1
ATOM 719 O O . ASP A 1 95 ? -11.604 2.779 5.042 1.00 90.75 95 ASP A O 1
ATOM 723 N N . GLN A 1 96 ? -13.834 3.004 5.100 1.00 92.81 96 GLN A N 1
ATOM 724 C CA . GLN A 1 96 ? -14.112 1.771 4.362 1.00 92.81 96 GLN A CA 1
ATOM 725 C C . GLN A 1 96 ? -13.547 1.825 2.939 1.00 92.81 96 GLN A C 1
ATOM 727 O O . GLN A 1 96 ? -12.920 0.865 2.489 1.00 92.81 96 GLN A O 1
ATOM 732 N N . ASN A 1 97 ? -13.704 2.959 2.251 1.00 87.50 97 ASN A N 1
ATOM 733 C CA . ASN A 1 97 ? -13.126 3.158 0.922 1.00 87.50 97 ASN A CA 1
ATOM 734 C C . ASN A 1 97 ? -11.592 3.150 0.978 1.00 87.50 97 ASN A C 1
ATOM 736 O O . ASN A 1 97 ? -10.953 2.474 0.174 1.00 87.50 97 ASN A O 1
ATOM 740 N N . ALA A 1 98 ? -10.997 3.847 1.951 1.00 88.81 98 ALA A N 1
ATOM 741 C CA . ALA A 1 98 ? -9.550 3.857 2.147 1.00 88.81 98 ALA A CA 1
ATOM 742 C C . ALA A 1 98 ? -9.009 2.444 2.417 1.00 88.81 98 ALA A C 1
ATOM 744 O O . ALA A 1 98 ? -8.012 2.041 1.816 1.00 88.81 98 ALA A O 1
ATOM 745 N N . LEU A 1 99 ? -9.696 1.669 3.261 1.00 92.19 99 LEU A N 1
ATOM 746 C CA . LEU A 1 99 ? -9.349 0.284 3.563 1.00 92.19 99 LEU A CA 1
ATOM 747 C C . LEU A 1 99 ? -9.436 -0.608 2.321 1.00 92.19 99 LEU A C 1
ATOM 749 O O . LEU A 1 99 ? -8.502 -1.361 2.052 1.00 92.19 99 LEU A O 1
ATOM 753 N N . ALA A 1 100 ? -10.517 -0.507 1.545 1.00 90.12 100 ALA A N 1
ATOM 754 C CA . ALA A 1 100 ? -10.698 -1.284 0.322 1.00 90.12 100 ALA A CA 1
ATOM 755 C C . ALA A 1 100 ? -9.596 -0.989 -0.711 1.00 90.12 100 ALA A C 1
ATOM 757 O O . ALA A 1 100 ? -8.951 -1.918 -1.209 1.00 90.12 100 ALA A O 1
ATOM 758 N N . SER A 1 101 ? -9.317 0.292 -0.976 1.00 86.38 101 SER A N 1
ATOM 759 C CA . SER A 1 101 ? -8.251 0.708 -1.894 1.00 86.38 101 SER A CA 1
ATOM 760 C C . SER A 1 101 ? -6.869 0.273 -1.398 1.00 86.38 101 SER A C 1
ATOM 762 O O . SER A 1 101 ? -6.053 -0.213 -2.185 1.00 86.38 101 SER A O 1
ATOM 764 N N . TRP A 1 102 ? -6.600 0.383 -0.093 1.00 93.25 102 TRP A N 1
ATOM 765 C CA . TRP A 1 102 ? -5.348 -0.086 0.502 1.00 93.25 102 TRP A CA 1
ATOM 766 C C . TRP A 1 102 ? -5.180 -1.609 0.380 1.00 93.25 102 TRP A C 1
ATOM 768 O O . TRP A 1 102 ? -4.101 -2.076 0.009 1.00 93.25 102 TRP A O 1
ATOM 778 N N . CYS A 1 103 ? -6.238 -2.391 0.623 1.00 88.94 103 CYS A N 1
ATOM 779 C CA . CYS A 1 103 ? -6.225 -3.844 0.441 1.00 88.94 103 CYS A CA 1
ATOM 780 C C . CYS A 1 103 ? -5.903 -4.219 -1.011 1.00 88.94 103 CYS A C 1
ATOM 782 O O . CYS A 1 103 ? -5.017 -5.043 -1.248 1.00 88.94 103 CYS A O 1
ATOM 784 N N . LEU A 1 104 ? -6.557 -3.572 -1.982 1.00 86.12 104 LEU A N 1
ATOM 785 C CA . LEU A 1 104 ? -6.314 -3.812 -3.405 1.00 86.12 104 LEU A CA 1
ATOM 786 C C . LEU A 1 104 ? -4.873 -3.458 -3.809 1.00 86.12 104 LEU A C 1
ATOM 788 O O . LEU A 1 104 ? -4.197 -4.268 -4.448 1.00 86.12 104 LEU A O 1
ATOM 792 N N . LYS A 1 105 ? -4.359 -2.298 -3.374 1.00 88.75 105 LYS A N 1
ATOM 793 C CA . LYS A 1 105 ? -2.951 -1.908 -3.573 1.00 88.75 105 LYS A CA 1
ATOM 794 C C . LYS A 1 105 ? -1.998 -2.965 -3.017 1.00 88.75 105 LYS A C 1
ATOM 796 O O . LYS A 1 105 ? -1.055 -3.368 -3.697 1.00 88.75 105 LYS A O 1
ATOM 801 N N . THR A 1 106 ? -2.235 -3.424 -1.792 1.00 89.44 106 THR A N 1
ATOM 802 C CA . THR A 1 106 ? -1.384 -4.412 -1.117 1.00 89.44 106 THR A CA 1
ATOM 803 C C . THR A 1 106 ? -1.410 -5.756 -1.852 1.00 89.44 106 THR A C 1
ATOM 805 O O . THR A 1 106 ? -0.351 -6.330 -2.111 1.00 89.44 106 THR A O 1
ATOM 808 N N . MET A 1 107 ? -2.586 -6.222 -2.290 1.00 85.62 107 MET A N 1
ATOM 809 C CA . MET A 1 107 ? -2.728 -7.430 -3.116 1.00 85.62 107 MET A CA 1
ATOM 810 C C . MET A 1 107 ? -1.947 -7.338 -4.432 1.00 85.62 107 MET A C 1
ATOM 812 O O . MET A 1 107 ? -1.252 -8.287 -4.798 1.00 85.62 107 MET A O 1
ATOM 816 N N . LEU A 1 108 ? -2.003 -6.192 -5.118 1.00 83.62 108 LEU A N 1
ATOM 817 C CA . LEU A 1 108 ? -1.233 -5.946 -6.340 1.00 83.62 108 LEU A CA 1
ATOM 818 C C . LEU A 1 108 ? 0.279 -6.045 -6.102 1.00 83.62 108 LEU A C 1
ATOM 820 O O . LEU A 1 108 ? 0.996 -6.654 -6.899 1.00 83.62 108 LEU A O 1
ATOM 824 N N . MET A 1 109 ? 0.775 -5.497 -4.990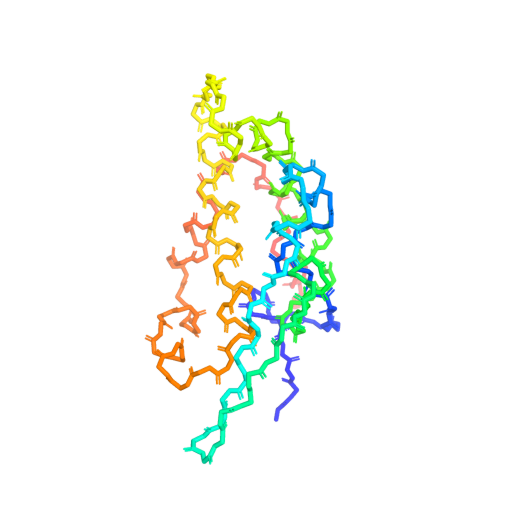 1.00 87.31 109 MET A N 1
ATOM 825 C CA . MET A 1 109 ? 2.194 -5.606 -4.637 1.00 87.31 109 MET A CA 1
ATOM 826 C C . MET A 1 109 ? 2.587 -7.053 -4.308 1.00 87.31 109 MET A C 1
ATOM 828 O O . MET A 1 109 ? 3.637 -7.517 -4.758 1.00 87.31 109 MET A O 1
ATOM 832 N N . PHE A 1 110 ? 1.727 -7.800 -3.603 1.00 81.31 110 PHE A N 1
ATOM 833 C CA . PHE A 1 110 ? 1.938 -9.226 -3.333 1.00 81.31 110 PHE A CA 1
ATOM 834 C C . PHE A 1 110 ? 1.981 -10.061 -4.616 1.00 81.31 110 PHE A C 1
ATOM 836 O O . PHE A 1 110 ? 2.843 -10.934 -4.736 1.00 81.31 110 PHE A O 1
ATOM 843 N N . ALA A 1 111 ? 1.102 -9.791 -5.584 1.00 77.50 111 ALA A N 1
ATOM 844 C CA . ALA A 1 111 ? 1.127 -10.453 -6.887 1.00 77.50 111 ALA A CA 1
ATOM 845 C C . ALA A 1 111 ? 2.423 -10.131 -7.651 1.00 77.50 111 ALA A C 1
ATOM 847 O O . ALA A 1 111 ? 3.086 -11.027 -8.162 1.00 77.50 111 ALA A O 1
ATOM 848 N N . GLY A 1 112 ? 2.854 -8.866 -7.648 1.00 77.62 112 GLY A N 1
ATOM 849 C CA . GLY A 1 112 ? 4.117 -8.460 -8.267 1.00 77.62 112 GLY A CA 1
ATOM 850 C C . GLY A 1 112 ? 5.366 -9.075 -7.618 1.00 77.62 112 GLY A C 1
ATOM 851 O O . GLY A 1 112 ? 6.371 -9.318 -8.295 1.00 77.62 112 GLY A O 1
ATOM 852 N N . GLN A 1 113 ? 5.319 -9.329 -6.308 1.00 73.56 113 GLN A N 1
ATOM 853 C CA . GLN A 1 113 ? 6.384 -9.994 -5.557 1.00 73.56 113 GLN A CA 1
ATOM 854 C C . GLN A 1 113 ? 6.449 -11.498 -5.859 1.00 73.56 113 GLN A C 1
ATOM 856 O O . GLN A 1 113 ? 7.540 -12.044 -6.056 1.00 73.56 113 GLN A O 1
ATOM 861 N N . ASN A 1 114 ? 5.297 -12.169 -5.885 1.00 64.75 114 ASN A N 1
ATOM 862 C CA . ASN A 1 114 ? 5.190 -13.606 -6.103 1.00 64.75 114 ASN A CA 1
ATOM 863 C C . ASN A 1 114 ? 5.015 -13.886 -7.599 1.00 64.75 114 ASN A C 1
ATOM 865 O O . ASN A 1 114 ? 3.901 -13.985 -8.100 1.00 64.75 114 ASN A O 1
ATOM 869 N N . LYS A 1 115 ? 6.133 -14.044 -8.314 1.00 59.78 115 LYS A N 1
ATOM 870 C CA . LYS A 1 115 ? 6.167 -14.430 -9.738 1.00 59.78 115 LYS A CA 1
ATOM 871 C C . LYS A 1 115 ? 5.748 -15.891 -9.964 1.00 59.78 115 LYS A C 1
ATOM 873 O O . LYS A 1 115 ? 6.519 -16.675 -10.507 1.00 59.78 115 LYS A O 1
ATOM 878 N N . HIS A 1 116 ? 4.581 -16.289 -9.471 1.00 46.19 116 HIS A N 1
ATOM 879 C CA . HIS A 1 116 ? 4.033 -17.613 -9.723 1.00 46.19 116 HIS A CA 1
ATOM 880 C C . HIS A 1 116 ? 3.250 -17.586 -11.047 1.00 46.19 116 HIS A C 1
ATOM 882 O O . HIS A 1 116 ? 2.402 -16.705 -11.198 1.00 46.19 116 HIS A O 1
ATOM 888 N N . PRO A 1 117 ? 3.456 -18.540 -11.974 1.00 45.03 117 PRO A N 1
ATOM 889 C CA . PRO A 1 117 ? 2.790 -18.546 -13.285 1.00 45.03 117 PRO A CA 1
ATOM 890 C C . PRO A 1 117 ? 1.251 -18.545 -13.193 1.00 45.03 117 PRO A C 1
ATOM 892 O O . PRO A 1 117 ? 0.565 -18.012 -14.053 1.00 45.03 117 PRO A O 1
ATOM 895 N N . THR A 1 118 ? 0.671 -19.054 -12.102 1.00 44.03 118 THR A N 1
ATOM 896 C CA . THR A 1 118 ? -0.787 -18.987 -11.861 1.00 44.03 118 THR A CA 1
ATOM 897 C C . THR A 1 118 ? -1.284 -17.593 -11.455 1.00 44.03 118 THR A C 1
ATOM 899 O O . THR A 1 118 ? -2.436 -17.263 -11.712 1.00 44.03 118 THR A O 1
ATOM 902 N N . LEU A 1 119 ? -0.440 -16.759 -10.834 1.00 42.75 119 LEU A N 1
ATOM 903 C CA . LEU A 1 119 ? -0.792 -15.379 -10.467 1.00 42.75 119 LEU A CA 1
ATOM 904 C C . LEU A 1 119 ? -0.589 -14.405 -11.637 1.00 42.75 119 LEU A C 1
ATOM 906 O O . LEU A 1 119 ? -1.178 -13.329 -11.620 1.00 42.75 119 LEU A O 1
ATOM 910 N N . GLU A 1 120 ? 0.155 -14.798 -12.680 1.00 43.22 120 GLU A N 1
ATOM 911 C CA . GLU A 1 120 ? 0.153 -14.099 -13.977 1.00 43.22 120 GLU A CA 1
ATOM 912 C C . GLU A 1 120 ? -1.224 -14.157 -14.668 1.00 43.22 120 GLU A C 1
ATOM 914 O O . GLU A 1 120 ? -1.508 -13.308 -15.508 1.00 43.22 120 GLU A O 1
ATOM 919 N N . MET A 1 121 ? -2.105 -15.095 -14.282 1.00 40.34 121 MET A N 1
ATOM 920 C CA . MET A 1 121 ? -3.489 -15.177 -14.777 1.00 40.34 121 MET A CA 1
ATOM 921 C C . MET A 1 121 ? -4.491 -14.313 -14.003 1.00 40.34 121 MET A C 1
ATOM 923 O O . MET A 1 121 ? -5.640 -14.186 -14.430 1.00 40.34 121 MET A O 1
ATOM 927 N N . LEU A 1 122 ? -4.103 -13.714 -12.871 1.00 42.84 122 LEU A N 1
ATOM 928 C CA . LEU A 1 122 ? -4.949 -12.691 -12.264 1.00 42.84 122 LEU A CA 1
ATOM 929 C C . LEU A 1 122 ? -5.008 -11.500 -13.237 1.00 42.84 122 LEU A C 1
ATOM 931 O O . LEU A 1 122 ? -3.957 -11.049 -13.698 1.00 42.84 122 LEU A O 1
ATOM 935 N N . PRO A 1 123 ? -6.187 -10.905 -13.498 1.00 39.81 123 PRO A N 1
ATOM 936 C CA . PRO A 1 123 ? -6.330 -9.735 -14.372 1.00 39.81 123 PRO A CA 1
ATOM 937 C C . PRO A 1 123 ? -5.638 -8.470 -13.819 1.00 39.81 123 PRO A C 1
ATOM 939 O O . PRO A 1 123 ? -5.831 -7.373 -14.323 1.00 39.81 123 PRO A O 1
ATOM 942 N N . LEU A 1 124 ? -4.779 -8.608 -12.810 1.00 40.59 124 LEU A N 1
ATOM 943 C CA . LEU A 1 124 ? -3.930 -7.577 -12.222 1.00 40.59 124 LEU A CA 1
ATOM 944 C C . LEU A 1 124 ? -2.800 -7.110 -13.159 1.00 40.59 124 LEU A C 1
ATOM 946 O O . LEU A 1 124 ? -2.228 -6.049 -12.934 1.00 40.59 124 LEU A O 1
ATOM 950 N N . VAL A 1 125 ? -2.479 -7.884 -14.204 1.00 40.00 125 VAL A N 1
ATOM 951 C CA . VAL A 1 125 ? -1.606 -7.449 -15.317 1.00 40.00 125 VAL A CA 1
ATOM 952 C C . VAL A 1 125 ? -2.437 -6.915 -16.496 1.00 40.00 125 VAL A C 1
ATOM 954 O O . VAL A 1 125 ? -1.885 -6.412 -17.477 1.00 40.00 125 VAL A O 1
ATOM 957 N N . SER A 1 126 ? -3.774 -6.995 -16.422 1.00 39.50 126 SER A N 1
ATOM 958 C CA . SER A 1 126 ? -4.622 -6.388 -17.440 1.00 39.50 126 SER A CA 1
ATOM 959 C C . SER A 1 126 ? -4.556 -4.871 -17.286 1.00 39.50 126 SER A C 1
ATOM 961 O O . SER A 1 126 ? -4.751 -4.317 -16.206 1.00 39.50 126 SER A O 1
ATOM 963 N N . ARG A 1 127 ? -4.252 -4.191 -18.391 1.00 46.69 127 ARG A N 1
ATOM 964 C CA . ARG A 1 127 ? -4.249 -2.727 -18.523 1.00 46.69 127 ARG A CA 1
ATOM 965 C C . ARG A 1 127 ? -5.681 -2.164 -18.517 1.00 46.69 127 ARG A C 1
ATOM 967 O O . ARG A 1 127 ? -5.969 -1.230 -19.258 1.00 46.69 127 ARG A O 1
ATOM 974 N N . ASP A 1 128 ? -6.590 -2.799 -17.777 1.00 44.56 128 ASP A N 1
ATOM 975 C CA . ASP A 1 128 ? -8.015 -2.499 -17.795 1.00 44.56 128 ASP A CA 1
ATOM 976 C C . ASP A 1 128 ? -8.284 -1.213 -16.995 1.00 44.56 128 ASP A C 1
ATOM 978 O O . ASP A 1 128 ? -8.032 -1.174 -15.781 1.00 44.56 128 ASP A O 1
ATOM 982 N N . PRO A 1 129 ? -8.817 -0.159 -17.642 1.00 48.22 129 PRO A N 1
ATOM 983 C CA . PRO A 1 129 ? -9.200 1.076 -16.971 1.00 48.22 129 PRO A CA 1
ATOM 984 C C . PRO A 1 129 ? -10.154 0.855 -15.793 1.00 48.22 129 PRO A C 1
ATOM 986 O O . PRO A 1 129 ? -10.126 1.638 -14.849 1.00 48.22 129 PRO A O 1
ATOM 989 N N . ALA A 1 130 ? -10.974 -0.200 -15.792 1.00 42.28 130 ALA A N 1
ATOM 990 C CA . ALA A 1 130 ? -11.921 -0.489 -14.717 1.00 42.28 130 ALA A CA 1
ATOM 991 C C . ALA A 1 130 ? -11.231 -0.879 -13.397 1.00 42.28 130 ALA A C 1
ATOM 993 O O . ALA A 1 130 ? -11.706 -0.506 -12.324 1.00 42.28 130 ALA A O 1
ATOM 994 N N . VAL A 1 131 ? -10.089 -1.574 -13.455 1.00 46.47 131 VAL A N 1
ATOM 995 C CA . VAL A 1 131 ? -9.304 -1.941 -12.260 1.00 46.47 131 VAL A CA 1
ATOM 996 C C . VAL A 1 131 ? -8.604 -0.712 -11.677 1.00 46.47 131 VAL A C 1
ATOM 998 O O . VAL A 1 131 ? -8.580 -0.538 -10.459 1.00 46.47 131 VAL A O 1
ATOM 1001 N N . VAL A 1 132 ? -8.106 0.181 -12.541 1.00 45.66 132 VAL A N 1
ATOM 1002 C CA . VAL A 1 132 ? -7.592 1.500 -12.133 1.00 45.66 132 VAL A CA 1
ATOM 1003 C C . VAL A 1 132 ? -8.722 2.336 -11.515 1.00 45.66 132 VAL A C 1
ATOM 1005 O O . VAL A 1 132 ? -8.556 2.879 -10.427 1.00 45.66 132 VAL A O 1
ATOM 1008 N N . THR A 1 133 ? -9.918 2.302 -12.112 1.00 42.03 133 THR A N 1
ATOM 1009 C CA . THR A 1 133 ? -11.111 3.019 -11.628 1.00 42.03 133 THR A CA 1
ATOM 1010 C C . THR A 1 133 ? -11.591 2.527 -10.251 1.00 42.03 133 THR A C 1
ATOM 1012 O O . THR A 1 133 ? -12.099 3.308 -9.450 1.00 42.03 133 THR A O 1
ATOM 1015 N N . LEU A 1 134 ? -11.415 1.236 -9.940 1.00 44.12 134 LEU A N 1
ATOM 1016 C CA . LEU A 1 134 ? -11.697 0.655 -8.617 1.00 44.12 134 LEU A CA 1
ATOM 1017 C C . LEU A 1 134 ? -10.744 1.180 -7.533 1.00 44.12 134 LEU A C 1
ATOM 1019 O O . LEU A 1 134 ? -11.165 1.372 -6.394 1.00 44.12 134 LEU A O 1
ATOM 1023 N N . ILE A 1 135 ? -9.485 1.453 -7.884 1.00 49.75 135 ILE A N 1
ATOM 1024 C CA . ILE A 1 135 ? -8.533 2.145 -7.002 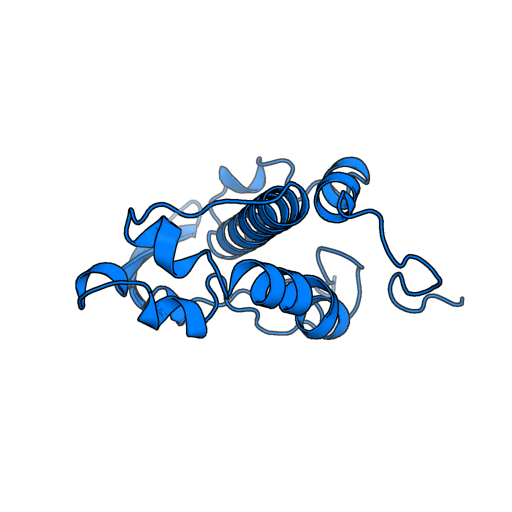1.00 49.75 135 ILE A CA 1
ATOM 1025 C C . ILE A 1 135 ? -8.899 3.640 -6.903 1.00 49.75 135 ILE A C 1
ATOM 1027 O O . ILE A 1 135 ? -8.830 4.206 -5.811 1.00 49.75 135 ILE A O 1
ATOM 1031 N N . ASP A 1 136 ? -9.379 4.240 -8.000 1.00 45.56 136 ASP A N 1
ATOM 1032 C CA . ASP A 1 136 ? -9.845 5.637 -8.104 1.00 45.56 136 ASP A CA 1
ATOM 1033 C C . ASP A 1 136 ? -11.217 5.913 -7.452 1.00 45.56 136 ASP A C 1
ATOM 1035 O O . ASP A 1 136 ? -11.679 7.057 -7.438 1.00 45.56 136 ASP A O 1
ATOM 1039 N N . GLY A 1 137 ? -11.886 4.900 -6.888 1.00 39.81 137 GLY A N 1
ATOM 1040 C CA . GLY A 1 137 ? -13.237 5.005 -6.315 1.00 39.81 137 GLY A CA 1
ATOM 1041 C C . GLY A 1 137 ? -13.396 6.020 -5.170 1.00 39.81 137 GLY A C 1
ATOM 1042 O O . GLY A 1 137 ? -14.518 6.361 -4.791 1.00 39.81 137 GLY A O 1
ATOM 1043 N N . ALA A 1 138 ? -12.299 6.574 -4.651 1.00 37.00 138 ALA A N 1
ATOM 1044 C CA . ALA A 1 138 ? -12.296 7.751 -3.791 1.00 37.00 138 ALA A CA 1
ATOM 1045 C C . ALA A 1 138 ? -12.369 9.045 -4.635 1.00 37.00 138 ALA A C 1
ATOM 1047 O O . ALA A 1 138 ? -11.400 9.791 -4.761 1.00 37.00 138 ALA A O 1
ATOM 1048 N N . ARG A 1 139 ? -13.540 9.331 -5.223 1.00 41.31 139 ARG A N 1
ATOM 1049 C CA . ARG A 1 139 ? -13.829 10.600 -5.921 1.00 41.31 139 ARG A CA 1
ATOM 1050 C C . ARG A 1 139 ? -13.775 11.794 -4.960 1.00 41.31 139 ARG A C 1
ATOM 1052 O O . ARG A 1 139 ? -14.849 12.229 -4.602 1.00 41.31 139 ARG A O 1
ATOM 1059 N N . TRP A 1 140 ? -12.619 12.366 -4.605 1.00 37.50 140 TRP A N 1
ATOM 1060 C CA . TRP A 1 140 ? -12.485 13.793 -4.229 1.00 37.50 140 TRP A CA 1
ATOM 1061 C C . TRP A 1 140 ? -11.032 14.269 -4.434 1.00 37.50 140 TRP A C 1
ATOM 1063 O O . TRP A 1 140 ? -10.105 13.691 -3.880 1.00 37.50 140 TRP A O 1
ATOM 1073 N N . PHE A 1 141 ? -10.882 15.349 -5.215 1.00 31.36 141 PHE A N 1
ATOM 1074 C CA . PHE A 1 141 ? -9.652 16.030 -5.680 1.00 31.36 141 PHE A CA 1
ATOM 1075 C C . PHE A 1 141 ? -8.970 15.487 -6.946 1.00 31.36 141 PHE A C 1
ATOM 1077 O O . PHE A 1 141 ? -7.776 15.216 -6.993 1.00 31.36 141 PHE A O 1
ATOM 1084 N N . TRP A 1 142 ? -9.753 15.458 -8.026 1.00 36.94 142 TRP A N 1
ATOM 1085 C CA . TRP A 1 142 ? -9.272 15.403 -9.405 1.00 36.94 142 TRP A CA 1
ATOM 1086 C C . TRP A 1 142 ? -9.336 16.792 -10.042 1.00 36.94 142 TRP A C 1
ATOM 1088 O O . TRP A 1 142 ? -10.363 17.155 -10.607 1.00 36.94 142 TRP A O 1
ATOM 1098 N N . HIS A 1 143 ? -8.247 17.556 -9.969 1.00 32.62 143 HIS A N 1
ATOM 1099 C CA . HIS A 1 143 ? -7.883 18.555 -10.980 1.00 32.62 143 HIS A CA 1
ATOM 1100 C C . HIS A 1 143 ? -6.373 18.411 -11.237 1.00 32.62 143 HIS A C 1
ATOM 1102 O O . HIS A 1 143 ? -5.557 18.958 -10.507 1.00 32.62 143 HIS A O 1
ATOM 1108 N N . GLY A 1 144 ? -6.037 17.609 -12.257 1.00 32.38 144 GLY A N 1
ATOM 1109 C CA . GLY A 1 144 ? -4.734 17.578 -12.931 1.00 32.38 144 GLY A CA 1
ATOM 1110 C C . GLY A 1 144 ? -3.584 16.869 -12.211 1.00 32.38 144 GLY A C 1
ATOM 1111 O O . GLY A 1 144 ? -2.782 17.541 -11.586 1.00 32.38 144 GLY A O 1
ATOM 1112 N N . ALA A 1 145 ? -3.455 15.541 -12.355 1.00 36.94 145 ALA A N 1
ATOM 1113 C CA . ALA A 1 145 ? -2.161 14.828 -12.317 1.00 36.94 145 ALA A CA 1
ATOM 1114 C C . ALA A 1 145 ? -2.331 13.300 -12.471 1.00 36.94 145 ALA A C 1
ATOM 1116 O O . ALA A 1 145 ? -1.854 12.517 -11.648 1.00 36.94 145 ALA A O 1
ATOM 1117 N N . LEU A 1 146 ? -2.925 12.837 -13.575 1.00 44.28 146 LEU A N 1
ATOM 1118 C CA . LEU A 1 146 ? -2.375 11.617 -14.166 1.00 44.28 146 LEU A CA 1
ATOM 1119 C C . LEU A 1 146 ? -1.002 12.030 -14.679 1.00 44.28 146 LEU A C 1
ATOM 1121 O O . LEU A 1 146 ? -0.937 12.811 -15.620 1.00 44.28 146 LEU A O 1
ATOM 1125 N N . CYS A 1 147 ? 0.041 11.626 -13.945 1.00 41.03 147 CYS A N 1
ATOM 1126 C CA . CYS A 1 147 ? 1.457 11.669 -14.316 1.00 41.03 147 CYS A CA 1
ATOM 1127 C C . CYS A 1 147 ? 1.722 12.573 -15.529 1.00 41.03 147 CYS A C 1
ATOM 1129 O O . CYS A 1 147 ? 1.590 12.082 -16.648 1.00 41.03 147 CYS A O 1
ATOM 1131 N N . GLY A 1 148 ? 2.019 13.861 -15.288 1.00 38.28 148 GLY A N 1
ATOM 1132 C CA . GLY A 1 148 ? 2.169 14.911 -16.305 1.00 38.28 148 GLY A CA 1
ATOM 1133 C C . GLY A 1 148 ? 2.614 14.370 -17.660 1.00 38.28 148 GLY A C 1
ATOM 1134 O O . GLY A 1 148 ? 3.789 14.090 -17.876 1.00 38.28 148 GLY A O 1
ATOM 1135 N N . THR A 1 149 ? 1.637 14.164 -18.533 1.00 38.50 149 THR A N 1
ATOM 1136 C CA . THR A 1 149 ? 1.820 13.768 -19.926 1.00 38.50 149 THR A CA 1
ATOM 1137 C C . THR A 1 149 ? 1.196 14.862 -20.771 1.00 38.50 149 THR A C 1
ATOM 1139 O O . THR A 1 149 ? 0.237 14.637 -21.501 1.00 38.50 149 THR A O 1
ATOM 1142 N N . ASP A 1 150 ? 1.765 16.062 -20.661 1.00 31.17 150 ASP A N 1
ATOM 1143 C CA . ASP A 1 150 ? 1.750 16.976 -21.794 1.00 31.17 150 ASP A CA 1
ATOM 1144 C C . ASP A 1 150 ? 2.740 16.400 -22.811 1.00 31.17 150 ASP A C 1
ATOM 1146 O O . ASP A 1 150 ? 3.954 16.358 -22.588 1.00 31.17 150 ASP A O 1
ATOM 1150 N N . ARG A 1 151 ? 2.174 15.829 -23.873 1.00 35.00 151 ARG A N 1
ATOM 1151 C CA . ARG A 1 151 ? 2.864 15.672 -25.152 1.00 35.00 151 ARG A CA 1
ATOM 1152 C C . ARG A 1 151 ? 3.063 17.035 -25.791 1.00 35.00 151 ARG A C 1
ATOM 1154 O O . ARG A 1 151 ? 2.131 17.858 -25.675 1.00 35.00 151 ARG A O 1
#

Radius of gyration: 16.57 Å; chains: 1; bounding box: 30×44×44 Å